Protein AF-A0A9W7BT06-F1 (afdb_monomer_lite)

Secondary structure (DSSP, 8-state):
-BS-THIIIIIGGGT---B---EEETTEEEEEETTTEEEEE-TT--TTSB-----------S-HHHHHHHHHHTTTTS-TT--BTTTBSHHHHHHHHHHHHHS-PPPGGGGHHHHHHHTTGGGSPPP-

Sequence (128 aa):
YDLSPANESILNPIGFGIHHSGLEIGGEEYSFASGAGIFQDTPKQAAGAKYSHSLNMGTFEGSAADIRAAVSDLRDDFGPNSYNILTKNCNHFSDALCLRLLNVNAPGYVNRAAYFGSFFSCLIPDEV

Radius of gyration: 14.57 Å; chains: 1; bounding box: 34×28×34 Å

Structure (mmCIF, N/CA/C/O backbone):
data_AF-A0A9W7BT06-F1
#
_entry.id   AF-A0A9W7BT06-F1
#
loop_
_atom_site.group_PDB
_atom_site.id
_atom_site.type_symbol
_atom_site.label_atom_id
_atom_site.label_alt_id
_atom_site.label_comp_id
_atom_site.label_asym_id
_atom_site.label_entity_id
_atom_site.label_seq_id
_atom_site.pdbx_PDB_ins_code
_atom_site.Cartn_x
_atom_site.Cartn_y
_atom_site.Cartn_z
_atom_site.occupancy
_atom_site.B_iso_or_equiv
_atom_site.auth_seq_id
_atom_site.auth_comp_id
_atom_site.auth_asym_id
_atom_site.auth_atom_id
_atom_site.pdbx_PDB_model_num
ATOM 1 N N . TYR A 1 1 ? 4.793 6.948 -1.442 1.00 94.81 1 TYR A N 1
ATOM 2 C CA . TYR A 1 1 ? 6.237 7.158 -1.224 1.00 94.81 1 TYR A CA 1
ATOM 3 C C . TYR A 1 1 ? 7.007 6.844 -2.490 1.00 94.81 1 TYR A C 1
ATOM 5 O O . TYR A 1 1 ? 6.570 6.003 -3.271 1.00 94.81 1 TYR A O 1
ATOM 13 N N . ASP A 1 2 ? 8.153 7.490 -2.671 1.00 93.44 2 ASP A N 1
ATOM 14 C CA . ASP A 1 2 ? 9.087 7.211 -3.757 1.00 93.44 2 ASP A CA 1
ATOM 15 C C . ASP A 1 2 ? 10.228 6.329 -3.242 1.00 93.44 2 ASP A C 1
ATOM 17 O O . ASP A 1 2 ? 10.909 6.680 -2.277 1.00 93.44 2 ASP A O 1
ATOM 21 N N . LEU A 1 3 ? 10.414 5.168 -3.877 1.00 90.88 3 LEU A N 1
ATOM 22 C CA . LEU A 1 3 ? 11.467 4.203 -3.535 1.00 90.88 3 LEU A CA 1
ATOM 23 C C . LEU A 1 3 ? 12.773 4.449 -4.302 1.00 90.88 3 LEU A C 1
ATOM 25 O O . LEU A 1 3 ? 13.790 3.830 -4.006 1.00 90.88 3 LEU A O 1
ATOM 29 N N . SER A 1 4 ? 12.761 5.336 -5.299 1.00 90.62 4 SER A N 1
ATOM 30 C CA . SER A 1 4 ? 13.939 5.647 -6.105 1.00 90.62 4 SER A CA 1
ATOM 31 C C . SER A 1 4 ? 14.038 7.143 -6.400 1.00 90.62 4 SER A C 1
ATOM 33 O O . SER A 1 4 ? 13.048 7.739 -6.831 1.00 90.62 4 SER A O 1
ATOM 35 N N . PRO A 1 5 ? 15.235 7.754 -6.287 1.00 86.31 5 PRO A N 1
ATOM 36 C CA . PRO A 1 5 ? 15.489 9.106 -6.793 1.00 86.31 5 PRO A CA 1
ATOM 37 C C . PRO A 1 5 ? 15.212 9.254 -8.301 1.00 86.31 5 PRO A C 1
ATOM 39 O O . PRO A 1 5 ? 14.978 10.360 -8.793 1.00 86.31 5 PRO A O 1
ATOM 42 N N . ALA A 1 6 ? 15.210 8.141 -9.045 1.00 84.88 6 ALA A N 1
ATOM 43 C CA . ALA A 1 6 ? 14.852 8.125 -10.459 1.00 84.88 6 ALA A CA 1
ATOM 44 C C . ALA A 1 6 ? 13.366 8.440 -10.703 1.00 84.88 6 ALA A C 1
ATOM 46 O O . ALA A 1 6 ? 13.026 8.820 -11.823 1.00 84.88 6 ALA A O 1
ATOM 47 N N . ASN A 1 7 ? 12.492 8.324 -9.689 1.00 87.00 7 ASN A N 1
ATOM 48 C CA . ASN A 1 7 ? 11.073 8.665 -9.820 1.00 87.00 7 ASN A CA 1
ATOM 49 C C . ASN A 1 7 ? 10.900 10.107 -10.295 1.00 87.00 7 ASN A C 1
ATOM 51 O O . ASN A 1 7 ? 10.317 10.340 -11.345 1.00 87.00 7 ASN A O 1
ATOM 55 N N . GLU A 1 8 ? 11.464 11.073 -9.573 1.00 83.12 8 GLU A N 1
ATOM 56 C CA . GLU A 1 8 ? 11.298 12.495 -9.896 1.00 83.12 8 GLU A CA 1
ATOM 57 C C . GLU A 1 8 ? 12.008 12.893 -11.200 1.00 83.12 8 GLU A C 1
ATOM 59 O O . GLU A 1 8 ? 11.499 13.717 -11.956 1.00 83.12 8 GLU A O 1
ATOM 64 N N . SER A 1 9 ? 13.176 12.306 -11.471 1.00 83.62 9 SER A N 1
ATOM 65 C CA . SER A 1 9 ? 14.081 12.759 -12.536 1.00 83.62 9 SER A CA 1
ATOM 66 C C . SER A 1 9 ? 13.861 12.089 -13.894 1.00 83.62 9 SER A C 1
ATOM 68 O O . SER A 1 9 ? 14.093 12.723 -14.921 1.00 83.62 9 SER A O 1
ATOM 70 N N . ILE A 1 10 ? 13.441 10.821 -13.920 1.00 84.25 10 ILE A N 1
ATOM 71 C CA . ILE A 1 10 ? 13.391 10.012 -15.149 1.00 84.25 10 ILE A CA 1
ATOM 72 C C . ILE A 1 10 ? 12.030 9.343 -15.311 1.00 84.25 10 ILE A C 1
ATOM 74 O O . ILE A 1 10 ? 11.439 9.430 -16.384 1.00 84.25 10 ILE A O 1
ATOM 78 N N . LEU A 1 11 ? 11.526 8.682 -14.266 1.00 85.06 11 LEU A N 1
ATOM 79 C CA . LEU A 1 11 ? 10.373 7.793 -14.387 1.00 85.06 11 LEU A CA 1
ATOM 80 C C . LEU A 1 11 ? 9.053 8.573 -14.456 1.00 85.06 11 LEU A C 1
ATOM 82 O O . LEU A 1 11 ? 8.289 8.361 -15.395 1.00 85.06 11 LEU A O 1
ATOM 86 N N . ASN A 1 12 ? 8.793 9.510 -13.538 1.00 84.25 12 ASN A N 1
ATOM 87 C CA . ASN A 1 12 ? 7.539 10.274 -13.519 1.00 84.25 12 ASN A CA 1
ATOM 88 C C . ASN A 1 12 ? 7.305 11.032 -14.845 1.00 84.25 12 ASN A C 1
ATOM 90 O O . ASN A 1 12 ? 6.189 10.948 -15.365 1.00 84.25 12 ASN A O 1
ATOM 94 N N . PRO A 1 13 ? 8.316 11.701 -15.454 1.00 84.81 13 PRO A N 1
ATOM 95 C CA . PRO A 1 13 ? 8.166 12.347 -16.763 1.00 84.81 13 PRO A CA 1
ATOM 96 C C . PRO A 1 13 ? 7.721 11.417 -17.899 1.00 84.81 13 PRO A C 1
ATOM 98 O O . PRO A 1 13 ? 6.999 11.853 -18.792 1.00 84.81 13 PRO A O 1
ATOM 101 N N . ILE A 1 14 ? 8.117 10.140 -17.868 1.00 82.12 14 ILE A N 1
ATOM 102 C CA . ILE A 1 14 ? 7.703 9.130 -18.860 1.00 82.12 14 ILE A CA 1
ATOM 103 C C . ILE A 1 14 ? 6.490 8.308 -18.396 1.00 82.12 14 ILE A C 1
ATOM 105 O O . ILE A 1 14 ? 6.136 7.307 -19.017 1.00 82.12 14 ILE A O 1
ATOM 109 N N . GLY A 1 15 ? 5.843 8.717 -17.301 1.00 77.75 15 GLY A N 1
ATOM 110 C CA . GLY A 1 15 ? 4.665 8.055 -16.753 1.00 77.75 15 GLY A CA 1
ATOM 111 C C . GLY A 1 15 ? 4.961 6.745 -16.020 1.00 77.75 15 GLY A C 1
ATOM 112 O O . GLY A 1 15 ? 4.100 5.877 -15.983 1.00 77.75 15 GLY A O 1
ATOM 113 N N . PHE A 1 16 ? 6.138 6.570 -15.433 1.00 82.62 16 PHE A N 1
ATOM 114 C CA . PHE A 1 16 ? 6.483 5.430 -14.579 1.00 82.62 16 PHE A CA 1
ATOM 115 C C . PHE A 1 16 ? 6.887 5.885 -13.176 1.00 82.62 16 PHE A C 1
ATOM 117 O O . PHE A 1 16 ? 7.159 7.054 -12.948 1.00 82.62 16 PHE A O 1
ATOM 124 N N . GLY A 1 17 ? 6.972 4.946 -12.240 1.00 85.44 17 GLY A N 1
ATOM 125 C CA . GLY A 1 17 ? 7.563 5.198 -10.934 1.00 85.44 17 GLY A CA 1
ATOM 126 C C . GLY A 1 17 ? 7.613 3.933 -10.092 1.00 85.44 17 GLY A C 1
ATOM 127 O O . GLY A 1 17 ? 6.784 3.033 -10.244 1.00 85.44 17 GLY A O 1
ATOM 128 N N . ILE A 1 18 ? 8.632 3.845 -9.241 1.00 90.00 18 ILE A N 1
ATOM 129 C CA . ILE A 1 18 ? 8.786 2.775 -8.257 1.00 90.00 18 ILE A CA 1
ATOM 130 C C . ILE A 1 18 ? 8.243 3.322 -6.945 1.00 90.00 18 ILE A C 1
ATOM 132 O O . ILE A 1 18 ? 8.919 4.079 -6.241 1.00 90.00 18 ILE A O 1
ATOM 136 N N . HIS A 1 19 ? 6.987 3.006 -6.660 1.00 93.88 19 HIS A N 1
ATOM 137 C CA . HIS A 1 19 ? 6.285 3.551 -5.510 1.00 93.88 19 HIS A CA 1
ATOM 138 C C . HIS A 1 19 ? 6.052 2.482 -4.450 1.00 93.88 19 HIS A C 1
ATOM 140 O O . HIS A 1 19 ? 5.821 1.312 -4.757 1.00 93.88 19 HIS A O 1
ATOM 146 N N . HIS A 1 20 ? 6.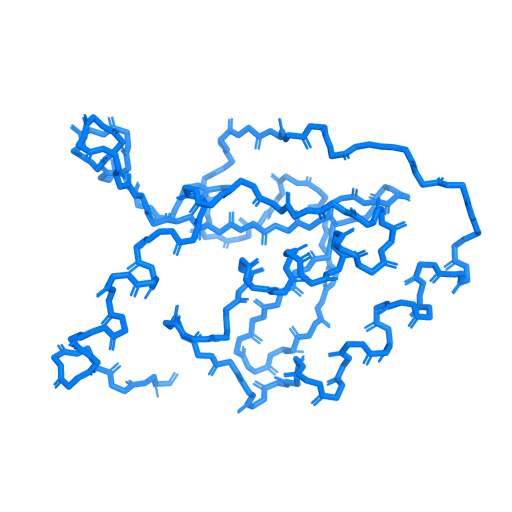081 2.937 -3.204 1.00 95.50 20 HIS A N 1
ATOM 147 C CA . HIS A 1 20 ? 5.520 2.236 -2.060 1.00 95.50 20 HIS A CA 1
ATOM 148 C C . HIS A 1 20 ? 4.300 3.016 -1.577 1.00 95.50 20 HIS A C 1
ATOM 150 O O . HIS A 1 20 ? 4.359 4.249 -1.480 1.00 95.50 20 HIS A O 1
ATOM 156 N N . SER A 1 21 ? 3.216 2.322 -1.255 1.00 96.81 21 SER A N 1
ATOM 157 C CA . SER A 1 21 ? 2.044 2.907 -0.614 1.00 96.81 21 SER A CA 1
ATOM 158 C C . SER A 1 21 ? 1.636 2.138 0.640 1.00 96.81 21 SER A C 1
ATOM 160 O O . SER A 1 21 ? 1.896 0.940 0.782 1.00 96.81 21 SER A O 1
ATOM 162 N N . GLY A 1 22 ? 0.961 2.859 1.526 1.00 97.31 22 GLY A N 1
ATOM 163 C CA . GLY A 1 22 ? 0.150 2.324 2.609 1.00 97.31 22 GLY A CA 1
ATOM 164 C C . GLY A 1 22 ? -1.194 3.052 2.629 1.00 97.31 22 GLY A C 1
ATOM 165 O O . GLY A 1 22 ? -1.333 4.116 2.014 1.00 97.31 22 GLY A O 1
ATOM 166 N N . LEU A 1 23 ? -2.182 2.475 3.310 1.00 97.81 23 LEU A N 1
ATOM 167 C CA . LEU A 1 23 ? -3.472 3.122 3.544 1.00 97.81 23 LEU A CA 1
ATOM 168 C C . LEU A 1 23 ? -3.507 3.691 4.964 1.00 97.81 23 LEU A C 1
ATOM 170 O O . LEU A 1 23 ? -3.463 2.936 5.933 1.00 97.81 23 LEU A O 1
ATOM 174 N N . GLU A 1 24 ? -3.614 5.014 5.076 1.00 97.75 24 GLU A N 1
ATOM 175 C CA . GLU A 1 24 ? -3.831 5.712 6.345 1.00 97.75 24 GLU A CA 1
ATOM 176 C C . GLU A 1 24 ? -5.331 5.745 6.670 1.00 97.75 24 GLU A C 1
ATOM 178 O O . GLU A 1 24 ? -6.126 6.304 5.912 1.00 97.75 24 GLU A O 1
ATOM 183 N N . ILE A 1 25 ? -5.732 5.156 7.798 1.00 96.81 25 ILE A N 1
ATOM 184 C CA . ILE A 1 25 ? -7.111 5.210 8.289 1.00 96.81 25 ILE A CA 1
ATOM 185 C C . ILE A 1 25 ? -7.153 5.140 9.817 1.00 96.81 25 ILE A C 1
ATOM 187 O O . ILE A 1 25 ? -6.486 4.324 10.448 1.00 96.81 25 ILE A O 1
ATOM 191 N N . GLY A 1 26 ? -7.952 6.014 10.436 1.00 93.44 26 GLY A N 1
ATOM 192 C CA . GLY A 1 26 ? -8.065 6.069 11.897 1.00 93.44 26 GLY A CA 1
ATOM 193 C C . GLY A 1 26 ? -6.777 6.505 12.609 1.00 93.44 26 GLY A C 1
ATOM 194 O O . GLY A 1 26 ? -6.617 6.191 13.783 1.00 93.44 26 GLY A O 1
ATOM 195 N N . GLY A 1 27 ? -5.879 7.213 11.914 1.00 94.25 27 GLY A N 1
ATOM 196 C CA . GLY A 1 27 ? -4.594 7.682 12.449 1.00 94.25 27 GLY A CA 1
ATOM 197 C C . GLY A 1 27 ? -3.433 6.691 12.311 1.00 94.25 27 GLY A C 1
ATOM 198 O O . GLY A 1 27 ? -2.315 7.041 12.669 1.00 94.25 27 GLY A O 1
ATOM 199 N N . GLU A 1 28 ? -3.680 5.503 11.759 1.00 96.06 28 GLU A N 1
ATOM 200 C CA . GLU A 1 28 ? -2.679 4.451 11.555 1.00 96.06 28 GLU A CA 1
ATOM 201 C C . GLU A 1 28 ? -2.488 4.186 10.058 1.00 96.06 28 GLU A C 1
ATOM 203 O O . GLU A 1 28 ? -3.460 4.199 9.298 1.00 96.06 28 GLU A O 1
ATOM 208 N N . GLU A 1 29 ? -1.253 3.920 9.627 1.00 98.00 29 GLU A N 1
ATOM 209 C CA . GLU A 1 29 ? -0.942 3.520 8.252 1.00 98.00 29 GLU A CA 1
ATOM 210 C C . GLU A 1 29 ? -0.737 2.006 8.183 1.00 98.00 29 GLU A C 1
ATOM 212 O O . GLU A 1 29 ? 0.043 1.438 8.940 1.00 98.00 29 GLU A O 1
ATOM 217 N N . TYR A 1 30 ? -1.442 1.338 7.270 1.00 98.00 30 TYR A N 1
ATOM 218 C CA . TYR A 1 30 ? -1.314 -0.101 7.039 1.00 98.00 30 TYR A CA 1
ATOM 219 C C . TYR A 1 30 ? -0.555 -0.353 5.742 1.00 98.00 30 TYR A C 1
ATOM 221 O O . TYR A 1 30 ? -0.892 0.221 4.702 1.00 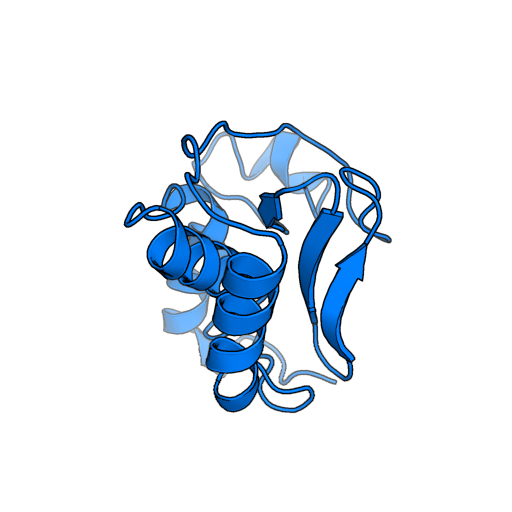98.00 3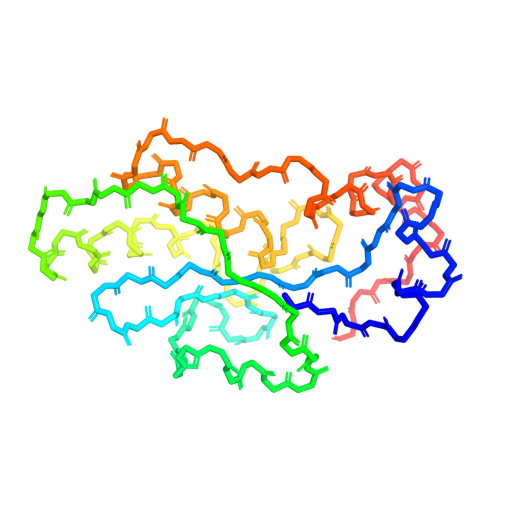0 TYR A O 1
ATOM 229 N N . SER A 1 31 ? 0.413 -1.268 5.773 1.00 97.38 31 SER A N 1
ATOM 230 C CA . SER A 1 31 ? 1.125 -1.711 4.572 1.00 97.38 31 SER A CA 1
ATOM 231 C C . SER A 1 31 ? 1.488 -3.201 4.626 1.00 97.38 31 SER A C 1
ATOM 233 O O . SER A 1 31 ? 1.146 -3.908 5.575 1.00 97.38 31 SER A O 1
ATOM 235 N N . PHE A 1 32 ? 2.134 -3.693 3.569 1.00 97.44 32 PHE A N 1
ATOM 236 C CA . PHE A 1 32 ? 2.463 -5.103 3.366 1.00 97.44 32 PHE A CA 1
ATOM 237 C C . PHE A 1 32 ? 3.913 -5.276 2.904 1.00 97.44 32 PHE A C 1
ATOM 239 O O . PHE A 1 32 ? 4.347 -4.601 1.969 1.00 97.44 32 PHE A O 1
ATOM 246 N N . ALA A 1 33 ? 4.652 -6.186 3.544 1.00 94.62 33 ALA A N 1
ATOM 247 C CA . ALA A 1 33 ? 6.055 -6.466 3.239 1.00 94.62 33 ALA A CA 1
ATOM 248 C C . ALA A 1 33 ? 6.403 -7.953 3.397 1.00 94.62 33 ALA A C 1
ATOM 250 O O . ALA A 1 33 ? 5.775 -8.678 4.174 1.00 94.62 33 ALA A O 1
ATOM 251 N N . SER A 1 34 ? 7.447 -8.382 2.683 1.00 93.06 34 SER A N 1
ATOM 252 C CA . SER A 1 34 ? 8.025 -9.724 2.813 1.00 93.06 34 SER A CA 1
ATOM 253 C C . SER A 1 34 ? 8.499 -9.990 4.245 1.00 93.06 34 SER A C 1
ATOM 255 O O . SER A 1 34 ? 9.039 -9.102 4.907 1.00 93.06 34 SER A O 1
ATOM 257 N N . GLY A 1 35 ? 8.244 -11.195 4.757 1.00 92.88 35 GLY A N 1
ATOM 258 C CA . GLY A 1 35 ? 8.598 -11.631 6.111 1.00 92.88 35 GLY A CA 1
ATOM 259 C C . GLY A 1 35 ? 7.732 -11.049 7.237 1.00 92.88 35 GLY A C 1
ATOM 260 O O . GLY A 1 35 ? 7.523 -11.721 8.245 1.00 92.88 35 GLY A O 1
ATOM 261 N N . ALA A 1 36 ? 7.176 -9.845 7.072 1.00 93.44 36 ALA A N 1
ATOM 262 C CA . ALA A 1 36 ? 6.303 -9.207 8.062 1.00 93.44 36 ALA A CA 1
ATOM 263 C C . ALA A 1 36 ? 4.808 -9.480 7.818 1.00 93.44 36 ALA A C 1
ATOM 265 O O . ALA A 1 36 ? 4.026 -9.564 8.765 1.00 93.44 36 ALA A O 1
ATOM 266 N N . GLY A 1 37 ? 4.394 -9.630 6.558 1.00 96.62 37 GLY A N 1
ATOM 267 C CA . GLY A 1 37 ? 2.979 -9.664 6.200 1.00 96.62 37 GLY A CA 1
ATOM 268 C C . GLY A 1 37 ? 2.357 -8.271 6.290 1.00 96.62 37 GLY A C 1
ATOM 269 O O . GLY A 1 37 ? 3.025 -7.276 6.007 1.00 96.62 37 GLY A O 1
ATOM 270 N N . ILE A 1 38 ? 1.071 -8.189 6.650 1.00 97.94 38 ILE A N 1
ATOM 271 C CA . ILE A 1 38 ? 0.413 -6.902 6.922 1.00 97.94 38 ILE A CA 1
ATOM 272 C C . ILE A 1 38 ? 0.868 -6.351 8.278 1.00 97.94 38 ILE A C 1
ATOM 274 O O . ILE A 1 38 ? 0.657 -7.002 9.312 1.00 97.94 38 ILE A O 1
ATOM 278 N N . PHE A 1 39 ? 1.385 -5.123 8.275 1.00 96.12 39 PHE A N 1
ATOM 279 C CA . PHE A 1 39 ? 1.851 -4.392 9.454 1.00 96.12 39 PHE A CA 1
ATOM 280 C C . PHE A 1 39 ? 1.256 -2.978 9.524 1.00 96.12 39 PHE A C 1
ATOM 282 O O . PHE A 1 39 ? 0.624 -2.501 8.578 1.00 96.12 39 PHE A O 1
ATOM 289 N N . GLN A 1 40 ? 1.433 -2.345 10.683 1.00 96.06 40 GLN A N 1
ATOM 290 C CA . GLN A 1 40 ? 1.027 -0.971 10.968 1.00 96.06 40 GLN A CA 1
ATOM 291 C C . GLN A 1 40 ? 2.268 -0.116 11.189 1.00 96.06 40 GLN A C 1
ATOM 293 O O . GLN A 1 40 ? 3.224 -0.586 11.805 1.00 96.06 40 GLN A O 1
ATOM 298 N N . ASP A 1 41 ? 2.218 1.126 10.730 1.00 93.88 41 ASP A N 1
ATOM 299 C CA . ASP A 1 41 ? 3.264 2.118 10.919 1.00 93.88 41 ASP A CA 1
ATOM 300 C C . ASP A 1 41 ? 2.675 3.500 11.214 1.00 93.88 41 ASP A C 1
ATOM 302 O O . ASP A 1 41 ? 1.504 3.792 10.946 1.00 93.88 41 ASP A O 1
ATOM 306 N N . THR A 1 42 ? 3.525 4.380 11.749 1.00 96.44 42 THR A N 1
ATOM 307 C CA . THR A 1 42 ? 3.172 5.798 11.873 1.00 96.44 42 THR A CA 1
ATOM 308 C C . THR A 1 42 ? 3.019 6.398 10.473 1.00 96.44 42 THR A C 1
ATOM 310 O O . THR A 1 42 ? 3.945 6.271 9.662 1.00 96.44 42 THR A O 1
ATOM 313 N N . PRO A 1 43 ? 1.910 7.099 10.175 1.00 97.50 43 PRO A N 1
ATOM 314 C CA . PRO A 1 43 ? 1.695 7.650 8.847 1.00 97.50 43 PRO A CA 1
ATOM 315 C C . PRO A 1 43 ? 2.844 8.531 8.376 1.00 97.50 43 PRO A C 1
ATOM 317 O O . PRO A 1 43 ? 3.377 9.349 9.134 1.00 97.50 43 PRO A O 1
ATOM 320 N N . LYS A 1 44 ? 3.179 8.410 7.088 1.00 96.69 44 LYS A N 1
ATOM 321 C CA . LYS A 1 44 ? 4.221 9.216 6.420 1.00 96.69 44 LYS A CA 1
ATOM 322 C C . LYS A 1 44 ? 5.648 8.908 6.898 1.00 96.69 44 LYS A C 1
ATOM 324 O O . LYS A 1 44 ? 6.550 9.700 6.619 1.00 96.69 44 LYS A O 1
ATOM 329 N N . GLN A 1 45 ? 5.870 7.778 7.580 1.00 95.50 45 GLN A N 1
ATOM 330 C CA . GLN A 1 45 ? 7.176 7.377 8.125 1.00 95.50 45 GLN A CA 1
ATOM 331 C C . GLN A 1 45 ? 7.710 6.029 7.609 1.00 95.50 45 GLN A C 1
ATOM 333 O O . GLN A 1 45 ? 8.593 5.453 8.241 1.00 95.50 45 GLN A O 1
ATOM 338 N N . ALA A 1 46 ? 7.244 5.542 6.452 1.00 92.69 46 ALA A N 1
ATOM 339 C CA . ALA A 1 46 ? 7.742 4.290 5.874 1.00 92.69 46 ALA A CA 1
ATOM 340 C C . ALA A 1 46 ? 9.281 4.273 5.729 1.00 92.69 46 ALA A C 1
ATOM 342 O O . ALA A 1 46 ? 9.877 5.081 5.005 1.00 92.69 46 ALA A O 1
ATOM 343 N N . ALA A 1 47 ? 9.930 3.330 6.415 1.00 89.00 47 ALA A N 1
ATOM 344 C CA . ALA A 1 47 ? 11.383 3.214 6.438 1.00 89.00 47 ALA A CA 1
ATOM 345 C C . ALA A 1 47 ? 11.953 2.870 5.051 1.00 89.00 47 ALA A C 1
ATOM 347 O O . ALA A 1 47 ? 11.433 2.022 4.332 1.00 89.00 47 ALA A O 1
ATOM 348 N N . GLY A 1 48 ? 13.055 3.523 4.671 1.00 87.25 48 GLY A N 1
ATOM 349 C CA . GLY A 1 48 ? 13.712 3.287 3.379 1.00 87.25 48 GLY A CA 1
ATOM 350 C C . GLY A 1 48 ? 12.990 3.888 2.166 1.00 87.25 48 GLY A C 1
ATOM 351 O O . GLY A 1 48 ? 13.451 3.699 1.043 1.00 87.25 48 GLY A O 1
ATOM 352 N N . ALA A 1 49 ? 11.906 4.644 2.369 1.00 91.69 49 ALA A N 1
ATOM 353 C CA . ALA A 1 49 ? 11.173 5.322 1.307 1.00 91.69 49 ALA A CA 1
ATOM 354 C C . ALA A 1 49 ? 11.071 6.833 1.575 1.00 91.69 49 ALA A C 1
ATOM 356 O O . ALA A 1 49 ? 10.955 7.280 2.715 1.00 91.69 49 ALA A O 1
ATOM 357 N N . LYS A 1 50 ? 11.087 7.651 0.516 1.00 94.00 50 LYS A N 1
ATOM 358 C CA . LYS A 1 50 ? 10.880 9.102 0.635 1.00 94.00 50 LYS A CA 1
ATOM 359 C C . LYS A 1 50 ? 9.383 9.402 0.593 1.00 94.00 50 LYS A C 1
ATOM 361 O O . LYS A 1 50 ? 8.700 9.034 -0.368 1.00 94.00 50 LYS A O 1
ATOM 366 N N . TYR A 1 51 ? 8.852 10.082 1.609 1.00 95.31 51 TYR A N 1
ATOM 367 C CA . TYR A 1 51 ? 7.476 10.578 1.545 1.00 95.31 51 TYR A CA 1
ATOM 368 C C . TYR A 1 51 ? 7.330 11.577 0.388 1.00 95.31 51 TYR A C 1
ATOM 370 O O . TYR A 1 51 ? 8.170 12.455 0.201 1.00 95.31 51 TYR A O 1
ATOM 378 N N . SER A 1 52 ? 6.262 11.407 -0.391 1.00 93.31 52 SER A N 1
ATOM 379 C CA . SER A 1 52 ? 5.997 12.182 -1.607 1.00 93.31 52 SER A CA 1
ATOM 380 C C . SER A 1 52 ? 4.730 13.013 -1.419 1.00 93.31 52 SER A C 1
ATOM 382 O O . SER A 1 52 ? 4.788 14.235 -1.310 1.00 93.31 52 SER A O 1
ATOM 384 N N . HIS A 1 53 ? 3.583 12.346 -1.300 1.00 94.44 53 HIS A N 1
ATOM 385 C CA . HIS A 1 53 ? 2.282 12.969 -1.081 1.00 94.44 53 HIS A CA 1
ATOM 386 C C . HIS A 1 53 ? 1.280 11.941 -0.536 1.00 94.44 53 HIS A C 1
ATOM 388 O O . HIS A 1 53 ? 1.530 10.734 -0.590 1.00 94.44 53 HIS A O 1
ATOM 394 N N . SER A 1 54 ? 0.136 12.433 -0.061 1.00 96.50 54 SER A N 1
ATOM 395 C CA . SER A 1 54 ? -1.042 11.638 0.296 1.00 96.50 54 SER A CA 1
ATOM 396 C C . SER A 1 54 ? -2.166 11.914 -0.699 1.00 96.50 54 SER A C 1
ATOM 398 O O . SER A 1 54 ? -2.318 13.038 -1.181 1.00 96.50 54 SER A O 1
ATOM 400 N N . LEU A 1 55 ? -2.972 10.894 -0.977 1.00 96.12 55 LEU A N 1
ATOM 401 C CA . LEU A 1 55 ? -4.172 10.996 -1.800 1.00 96.12 55 LEU A CA 1
ATOM 402 C C . LEU A 1 55 ? -5.386 10.765 -0.907 1.00 96.12 55 LEU A C 1
ATOM 404 O O . LEU A 1 55 ? -5.438 9.774 -0.182 1.00 96.12 55 LEU A O 1
ATOM 408 N N . ASN A 1 56 ? -6.356 11.677 -0.946 1.00 96.69 56 ASN A N 1
ATOM 409 C CA . ASN A 1 56 ? -7.613 11.462 -0.241 1.00 96.69 56 ASN A CA 1
ATOM 410 C C . ASN A 1 56 ? -8.461 10.457 -1.033 1.00 96.69 56 ASN A C 1
ATOM 412 O O . ASN A 1 56 ? -8.948 10.784 -2.115 1.00 96.69 56 ASN A O 1
ATOM 416 N N . MET A 1 57 ? -8.614 9.251 -0.486 1.00 96.69 57 MET A N 1
ATOM 417 C CA . MET A 1 57 ? -9.371 8.164 -1.111 1.00 96.69 57 MET A CA 1
ATOM 418 C C . MET A 1 57 ? -10.871 8.201 -0.785 1.00 96.69 57 MET A C 1
ATOM 420 O O . MET A 1 57 ? -11.652 7.527 -1.452 1.00 96.69 57 MET A O 1
ATOM 424 N N . GLY A 1 58 ? -11.286 8.977 0.220 1.00 96.12 58 GLY A N 1
ATOM 425 C CA . GLY A 1 58 ? -12.674 9.074 0.663 1.00 96.12 58 GLY A CA 1
ATOM 426 C C . GLY A 1 58 ? -12.820 9.096 2.183 1.00 96.12 58 GLY A C 1
ATOM 427 O O . GLY A 1 58 ? -11.863 9.298 2.930 1.00 96.12 58 GLY A O 1
ATOM 428 N N . THR A 1 59 ? -14.050 8.895 2.645 1.00 96.19 59 THR A N 1
ATOM 429 C CA . THR A 1 59 ? -14.392 8.820 4.069 1.00 96.19 59 THR A CA 1
ATOM 430 C C . THR A 1 59 ? -14.991 7.456 4.366 1.00 96.19 59 THR A C 1
ATOM 432 O O . THR A 1 59 ? -15.903 7.015 3.674 1.00 96.19 59 THR A O 1
ATOM 435 N N . PHE A 1 60 ? -14.465 6.796 5.394 1.00 96.06 60 PHE A N 1
ATOM 436 C CA . PHE A 1 60 ? -14.991 5.535 5.896 1.00 96.06 60 PHE A CA 1
ATOM 437 C C . PHE A 1 60 ? -15.916 5.800 7.086 1.00 96.06 60 PHE A C 1
ATOM 439 O O . PHE A 1 60 ? -15.492 6.398 8.076 1.00 96.06 60 PHE A O 1
ATOM 446 N N . GLU A 1 61 ? -17.160 5.338 6.999 1.00 95.25 61 GLU A N 1
ATOM 447 C CA . GLU A 1 61 ? -18.112 5.362 8.109 1.00 95.25 61 GLU A CA 1
ATOM 448 C C . GLU A 1 61 ? -18.114 3.995 8.797 1.00 95.25 61 GLU A C 1
ATOM 450 O O . GLU A 1 61 ? -18.750 3.046 8.343 1.00 95.25 61 GLU A O 1
ATOM 455 N N . GLY A 1 62 ? -17.370 3.881 9.894 1.00 95.06 62 GLY A N 1
ATOM 456 C CA . GLY A 1 62 ? -17.280 2.640 10.650 1.00 95.06 62 GLY A CA 1
ATOM 457 C C . GLY A 1 62 ? -16.421 2.778 11.897 1.00 95.06 62 GLY A C 1
ATOM 458 O O . GLY A 1 62 ? -15.852 3.830 12.190 1.00 95.06 62 GLY A O 1
ATOM 459 N N . SER A 1 63 ? -16.348 1.697 12.661 1.00 96.75 63 SER A N 1
ATOM 460 C CA . SER A 1 63 ? -15.577 1.628 13.894 1.00 96.75 63 SER A CA 1
ATOM 461 C C . SER A 1 63 ? -14.144 1.151 13.649 1.00 96.75 63 SER A C 1
ATOM 463 O O . SER A 1 63 ? -13.819 0.515 12.646 1.00 96.75 63 SER A O 1
ATOM 465 N N . ALA A 1 64 ? -13.276 1.354 14.642 1.00 95.69 64 ALA A N 1
ATOM 466 C CA . ALA A 1 64 ? -11.949 0.740 14.654 1.00 95.69 64 ALA A CA 1
ATOM 467 C C . ALA A 1 64 ? -11.995 -0.804 14.663 1.00 95.69 64 ALA A C 1
ATOM 469 O O . ALA A 1 64 ? -11.000 -1.454 14.345 1.00 95.69 64 ALA A O 1
ATOM 470 N N . ALA A 1 65 ? -13.118 -1.419 15.058 1.00 97.19 65 ALA A N 1
ATOM 471 C CA . ALA A 1 65 ? -13.297 -2.864 14.941 1.00 97.19 65 ALA A CA 1
ATOM 472 C C . ALA A 1 65 ? -13.526 -3.281 13.482 1.00 97.19 65 ALA A C 1
ATOM 474 O O . ALA A 1 65 ? -12.935 -4.267 13.052 1.00 97.19 65 ALA A O 1
ATOM 475 N N . ASP A 1 66 ? -14.283 -2.494 12.714 1.00 97.50 66 ASP A N 1
ATOM 476 C CA . ASP A 1 66 ? -14.537 -2.753 11.292 1.00 97.50 66 ASP A CA 1
ATOM 477 C C . ASP A 1 66 ? -13.252 -2.636 10.464 1.00 97.50 66 ASP A C 1
ATOM 479 O O . ASP A 1 66 ? -12.981 -3.481 9.613 1.00 97.50 66 ASP A O 1
ATOM 483 N N . ILE A 1 67 ? -12.403 -1.650 10.782 1.00 97.50 67 ILE A N 1
ATOM 484 C CA . ILE A 1 67 ? -11.071 -1.504 10.170 1.00 97.50 67 ILE A CA 1
ATOM 485 C C . ILE A 1 67 ? -10.213 -2.741 10.457 1.00 97.50 67 ILE A C 1
ATOM 487 O O . ILE A 1 67 ? -9.641 -3.330 9.542 1.00 97.50 67 ILE A O 1
ATOM 491 N N . ARG A 1 68 ? -10.141 -3.172 11.724 1.00 96.81 68 ARG A N 1
ATOM 492 C CA . ARG A 1 68 ? -9.361 -4.360 12.108 1.00 96.81 68 ARG A CA 1
ATOM 493 C C . ARG A 1 68 ? -9.886 -5.633 11.453 1.00 96.81 68 ARG A C 1
ATOM 495 O O . ARG A 1 68 ? -9.074 -6.464 11.061 1.00 96.81 68 ARG A O 1
ATOM 502 N N . ALA A 1 69 ? -11.203 -5.777 11.323 1.00 97.56 69 ALA A N 1
ATOM 503 C CA . ALA A 1 69 ? -11.814 -6.898 10.619 1.00 97.56 69 ALA A CA 1
ATOM 504 C C . ALA A 1 69 ? -11.418 -6.896 9.136 1.00 97.56 69 ALA A C 1
ATOM 506 O O . ALA A 1 69 ? -10.893 -7.894 8.659 1.00 97.56 69 ALA A O 1
ATOM 507 N N . ALA A 1 70 ? -11.539 -5.760 8.441 1.00 97.69 70 ALA A N 1
ATOM 508 C CA . ALA A 1 70 ? -11.133 -5.636 7.039 1.00 97.69 70 ALA A CA 1
ATOM 509 C C . ALA A 1 70 ? -9.645 -5.960 6.817 1.00 97.69 70 ALA A C 1
ATOM 511 O O . ALA A 1 70 ? -9.294 -6.646 5.862 1.00 97.69 70 ALA A O 1
ATOM 512 N N . VAL A 1 71 ? -8.769 -5.502 7.716 1.00 97.56 71 VAL A N 1
ATOM 513 C CA . VAL A 1 71 ? -7.340 -5.844 7.683 1.00 97.56 71 VAL A CA 1
ATOM 514 C C . VAL A 1 71 ? -7.124 -7.335 7.937 1.00 97.56 71 VAL A C 1
ATOM 516 O O . VAL A 1 71 ? -6.295 -7.951 7.274 1.00 97.56 71 VAL A O 1
ATOM 519 N N . SER A 1 72 ? -7.852 -7.916 8.895 1.00 97.06 72 SER A N 1
ATOM 520 C CA . SER A 1 72 ? -7.760 -9.339 9.225 1.00 97.06 72 SER A CA 1
ATOM 521 C C . SER A 1 72 ? -8.205 -10.229 8.067 1.00 97.06 72 SER A C 1
ATOM 523 O O . SER A 1 72 ? -7.529 -11.215 7.802 1.00 97.06 72 SER A O 1
ATOM 525 N N . ASP A 1 73 ? -9.279 -9.865 7.363 1.00 97.00 73 ASP A N 1
ATOM 526 C CA . ASP A 1 73 ? -9.796 -10.603 6.201 1.00 97.00 73 ASP A CA 1
ATOM 527 C C . ASP A 1 73 ? -8.747 -10.720 5.083 1.00 97.00 73 ASP A C 1
ATOM 529 O O . ASP A 1 73 ? -8.711 -11.705 4.355 1.00 97.00 73 ASP A O 1
ATOM 533 N N . LEU A 1 74 ? -7.865 -9.724 4.954 1.00 97.81 74 LEU A N 1
ATOM 534 C CA . LEU A 1 74 ? -6.808 -9.710 3.942 1.00 97.81 74 LEU A CA 1
ATOM 535 C C . LEU A 1 74 ? -5.550 -10.486 4.360 1.00 97.81 74 LEU A C 1
ATOM 537 O O . LEU A 1 74 ? -4.662 -10.685 3.533 1.00 97.81 74 LEU A O 1
ATOM 541 N N . ARG A 1 75 ? -5.426 -10.931 5.619 1.00 95.44 75 ARG A N 1
ATOM 542 C CA . ARG A 1 75 ? -4.203 -11.605 6.101 1.00 95.44 75 ARG A CA 1
ATOM 543 C C . ARG A 1 75 ? -3.961 -12.961 5.450 1.00 95.44 75 ARG A C 1
ATOM 545 O O . ARG A 1 75 ? -2.799 -13.339 5.320 1.00 95.44 75 ARG A O 1
ATOM 552 N N . ASP A 1 76 ? -5.015 -13.649 5.021 1.00 93.25 76 ASP A N 1
ATOM 553 C CA . ASP A 1 76 ? -4.889 -14.930 4.320 1.00 93.25 76 ASP A CA 1
ATOM 554 C C . ASP A 1 76 ? -4.235 -14.746 2.939 1.00 93.25 76 ASP A C 1
ATOM 556 O O . ASP A 1 76 ? -3.388 -15.543 2.532 1.00 93.25 76 ASP A O 1
ATOM 560 N N . ASP A 1 77 ? -4.553 -13.645 2.251 1.00 95.69 77 ASP A N 1
ATOM 561 C CA . ASP A 1 77 ? -4.002 -13.323 0.932 1.00 95.69 77 ASP A CA 1
ATOM 562 C C . ASP A 1 77 ? -2.654 -12.592 0.992 1.00 95.69 77 ASP A C 1
ATOM 564 O O . ASP A 1 77 ? -1.840 -12.733 0.071 1.00 95.69 77 ASP A O 1
ATOM 568 N N . PHE A 1 78 ? -2.421 -11.819 2.054 1.00 97.44 78 PHE A N 1
ATOM 569 C CA . PHE A 1 78 ? -1.244 -10.973 2.277 1.00 97.44 78 PHE A CA 1
ATOM 570 C C . PHE A 1 78 ? -0.465 -11.430 3.521 1.00 97.44 78 PHE A C 1
ATOM 572 O O . PHE A 1 78 ? -0.194 -10.671 4.459 1.00 97.44 78 PHE A O 1
ATOM 579 N N . GLY A 1 79 ? -0.101 -12.711 3.522 1.00 95.44 79 GLY A N 1
ATOM 580 C CA . GLY A 1 79 ? 0.722 -13.327 4.554 1.00 95.44 79 GLY A CA 1
ATOM 581 C C . GLY A 1 79 ? 2.224 -13.025 4.399 1.00 95.44 79 GLY A C 1
ATOM 582 O O . GLY A 1 79 ? 2.684 -12.625 3.330 1.00 95.44 79 GLY A O 1
ATOM 583 N N . PRO A 1 80 ? 3.038 -13.270 5.441 1.00 93.69 80 PRO A N 1
ATOM 584 C CA . PRO A 1 80 ? 4.483 -13.000 5.431 1.00 93.69 80 PRO A CA 1
ATOM 585 C C . PRO A 1 80 ? 5.264 -13.602 4.257 1.00 93.69 80 PRO A C 1
ATOM 587 O O . PRO A 1 80 ? 6.218 -13.000 3.774 1.00 93.69 80 PRO A O 1
ATOM 590 N N . ASN A 1 81 ? 4.841 -14.778 3.790 1.00 94.12 81 ASN A N 1
ATOM 591 C CA . ASN A 1 81 ? 5.524 -15.545 2.746 1.00 94.12 81 ASN A CA 1
ATOM 592 C C . ASN A 1 81 ? 4.864 -15.397 1.367 1.00 94.12 81 ASN A C 1
ATOM 594 O O . ASN A 1 81 ? 5.204 -16.137 0.449 1.00 94.12 81 ASN A O 1
ATOM 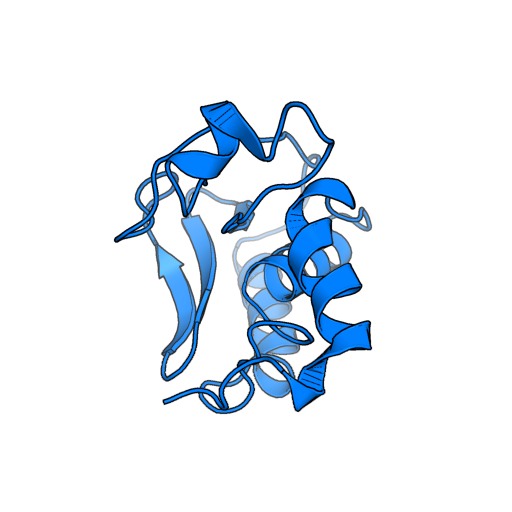598 N N . SER A 1 82 ? 3.873 -14.512 1.225 1.00 93.12 82 SER A N 1
ATOM 599 C CA . SER A 1 82 ? 3.147 -14.322 -0.035 1.00 93.12 82 SER A CA 1
ATOM 600 C C . SER A 1 82 ? 3.555 -13.052 -0.771 1.00 93.12 82 SER A C 1
ATOM 602 O O . SER A 1 82 ? 2.896 -12.687 -1.741 1.00 93.12 82 SER A O 1
ATOM 604 N N . TYR A 1 83 ? 4.569 -12.332 -0.294 1.00 93.94 83 TYR A N 1
ATOM 605 C CA . TYR A 1 83 ? 5.016 -11.117 -0.956 1.00 93.94 83 TYR A CA 1
ATOM 606 C C . TYR A 1 83 ? 5.590 -11.453 -2.337 1.00 93.94 83 TYR A C 1
ATOM 608 O O . TYR A 1 83 ? 6.288 -12.449 -2.505 1.00 93.94 83 TYR A O 1
ATOM 616 N N . ASN A 1 84 ? 5.224 -10.641 -3.326 1.00 90.75 84 ASN A N 1
ATOM 617 C CA . ASN A 1 84 ? 5.837 -10.626 -4.638 1.00 90.75 84 ASN A CA 1
ATOM 618 C C . ASN A 1 84 ? 5.907 -9.189 -5.179 1.00 90.75 84 ASN A C 1
ATOM 620 O O . ASN A 1 84 ? 4.875 -8.535 -5.352 1.00 90.75 84 ASN A O 1
ATOM 624 N N . ILE A 1 85 ? 7.098 -8.702 -5.514 1.00 88.12 85 ILE A N 1
ATOM 625 C CA . ILE A 1 85 ? 7.367 -7.338 -5.991 1.00 88.12 85 ILE A CA 1
ATOM 626 C C . ILE A 1 85 ? 6.496 -6.977 -7.203 1.00 88.12 85 ILE A C 1
ATOM 628 O O . ILE A 1 85 ? 6.078 -5.822 -7.325 1.00 88.12 85 ILE A O 1
ATOM 632 N N . LEU A 1 86 ? 6.190 -7.936 -8.081 1.00 87.50 86 LEU A N 1
ATOM 633 C CA . LEU A 1 86 ? 5.463 -7.700 -9.331 1.00 87.50 86 LEU A CA 1
ATOM 634 C C . LEU A 1 86 ? 3.961 -7.943 -9.214 1.00 87.50 86 LEU A C 1
ATOM 636 O O . LEU A 1 86 ? 3.180 -7.162 -9.749 1.00 87.50 86 LEU A O 1
ATOM 640 N N . THR A 1 87 ? 3.549 -9.011 -8.536 1.00 89.88 87 THR A N 1
ATOM 641 C CA . THR A 1 87 ? 2.159 -9.493 -8.578 1.00 89.88 87 THR A CA 1
ATOM 642 C C . THR A 1 87 ? 1.435 -9.422 -7.239 1.00 89.88 87 THR A C 1
ATOM 644 O O . THR A 1 87 ? 0.227 -9.643 -7.199 1.00 89.88 87 THR A O 1
ATOM 647 N N . LYS A 1 88 ? 2.140 -9.157 -6.131 1.00 94.31 88 LYS A N 1
ATOM 648 C CA . LYS A 1 88 ? 1.552 -9.114 -4.786 1.00 94.31 88 LYS A CA 1
ATOM 649 C C . LYS A 1 88 ? 2.436 -8.314 -3.824 1.00 94.31 88 LYS A C 1
ATOM 651 O O . LYS A 1 88 ? 3.127 -8.862 -2.978 1.00 94.31 88 LYS A O 1
ATOM 656 N N . ASN A 1 89 ? 2.431 -6.997 -3.976 1.00 94.75 89 ASN A N 1
ATOM 657 C CA . ASN A 1 89 ? 3.276 -6.064 -3.220 1.00 94.75 89 ASN A CA 1
ATOM 658 C C . ASN A 1 89 ? 2.434 -5.122 -2.331 1.00 94.75 89 ASN A C 1
ATOM 660 O O . ASN A 1 89 ? 1.205 -5.215 -2.292 1.00 94.75 89 ASN A O 1
ATOM 664 N N . CYS A 1 90 ? 3.090 -4.181 -1.648 1.00 96.38 90 CYS A N 1
ATOM 665 C CA . CYS A 1 90 ? 2.440 -3.154 -0.821 1.00 96.38 90 CYS A CA 1
ATOM 666 C C . CYS A 1 90 ? 1.340 -2.349 -1.541 1.00 96.38 90 CYS A C 1
ATOM 668 O O . CYS A 1 90 ? 0.326 -2.007 -0.927 1.00 96.38 90 CYS A O 1
ATOM 670 N N . ASN A 1 91 ? 1.495 -2.082 -2.840 1.00 97.19 91 ASN A N 1
ATOM 671 C CA . ASN A 1 91 ? 0.517 -1.327 -3.620 1.00 97.19 91 ASN A CA 1
ATOM 672 C C . ASN A 1 91 ? -0.743 -2.161 -3.894 1.00 97.19 91 ASN A C 1
ATOM 674 O O . ASN A 1 91 ? -1.846 -1.636 -3.794 1.00 97.19 91 ASN A O 1
ATOM 678 N N . HIS A 1 92 ? -0.592 -3.463 -4.168 1.00 97.75 92 HIS A N 1
ATOM 679 C CA . HIS A 1 92 ? -1.732 -4.381 -4.300 1.00 97.75 92 HIS A CA 1
ATOM 680 C C . HIS A 1 92 ? -2.510 -4.493 -2.986 1.00 97.75 92 HIS A C 1
ATOM 682 O O . HIS A 1 92 ? -3.736 -4.483 -2.989 1.00 97.75 92 HIS A O 1
ATOM 688 N N . PHE A 1 93 ? -1.799 -4.565 -1.858 1.00 98.25 93 PHE A N 1
ATOM 689 C CA . PHE A 1 93 ? -2.432 -4.570 -0.542 1.00 98.25 93 PHE A CA 1
ATOM 690 C C . PHE A 1 93 ? -3.183 -3.262 -0.259 1.00 98.25 93 PHE A C 1
ATOM 692 O O . PHE A 1 93 ? -4.338 -3.295 0.159 1.00 98.25 93 PHE A O 1
ATOM 699 N N . SER A 1 94 ? -2.545 -2.114 -0.512 1.00 97.75 94 SER A N 1
ATOM 700 C CA . SER A 1 94 ? -3.157 -0.796 -0.295 1.00 97.75 94 SER A CA 1
ATOM 701 C C . SER A 1 94 ? -4.437 -0.633 -1.116 1.00 97.75 94 SER A C 1
ATOM 703 O O . SER A 1 94 ? -5.436 -0.130 -0.608 1.00 97.75 94 SER A O 1
ATOM 705 N N . ASP A 1 95 ? -4.410 -1.091 -2.369 1.00 98.06 95 ASP A N 1
ATOM 706 C CA . ASP A 1 95 ? -5.563 -1.107 -3.267 1.00 98.06 95 ASP A CA 1
ATOM 707 C C . ASP A 1 95 ? -6.674 -2.034 -2.753 1.00 98.06 95 ASP A C 1
ATOM 709 O O . ASP A 1 95 ? -7.816 -1.602 -2.611 1.00 98.06 95 ASP A O 1
ATOM 713 N N . ALA A 1 96 ? -6.336 -3.267 -2.360 1.00 98.19 96 ALA A N 1
ATOM 714 C CA . ALA A 1 96 ? -7.293 -4.228 -1.813 1.00 98.19 96 ALA A CA 1
ATOM 715 C C . ALA A 1 96 ? -7.973 -3.718 -0.532 1.00 98.19 96 ALA A C 1
ATOM 717 O O . ALA A 1 96 ? -9.190 -3.840 -0.383 1.00 98.19 96 ALA A O 1
ATOM 718 N N . LEU A 1 97 ? -7.214 -3.109 0.383 1.00 98.06 97 LEU A N 1
ATOM 719 C CA . LEU A 1 97 ? -7.762 -2.539 1.612 1.00 98.06 97 LEU A CA 1
ATOM 720 C C . LEU A 1 97 ? -8.626 -1.301 1.331 1.00 98.06 97 LEU A C 1
ATOM 722 O O . LEU A 1 97 ? -9.699 -1.154 1.920 1.00 98.06 97 LEU A O 1
ATOM 726 N N . CYS A 1 98 ? -8.203 -0.443 0.399 1.00 97.62 98 CYS A N 1
ATOM 727 C CA . CYS A 1 98 ? -8.990 0.702 -0.051 1.00 97.62 98 CYS A CA 1
ATOM 728 C C . CYS A 1 98 ? -10.319 0.250 -0.672 1.00 97.62 98 CYS A C 1
ATOM 730 O O . CYS A 1 98 ? -11.378 0.762 -0.309 1.00 97.62 98 CYS A O 1
ATOM 732 N N . LEU A 1 99 ? -10.294 -0.772 -1.527 1.00 97.62 99 LEU A N 1
ATOM 733 C CA . LEU A 1 99 ? -11.491 -1.357 -2.120 1.00 97.62 99 LEU A CA 1
ATOM 734 C C . LEU A 1 99 ? -12.399 -1.973 -1.047 1.00 97.62 99 LEU A C 1
ATOM 736 O O . LEU A 1 99 ? -13.608 -1.750 -1.057 1.00 97.62 99 LEU A O 1
ATOM 740 N N . ARG A 1 100 ? -11.825 -2.692 -0.077 1.00 97.25 100 ARG A N 1
ATOM 741 C CA . ARG A 1 100 ? -12.566 -3.359 1.004 1.00 97.25 100 ARG A CA 1
ATOM 742 C C . ARG A 1 100 ? -13.292 -2.392 1.944 1.00 97.25 100 ARG A C 1
ATOM 744 O O . ARG A 1 100 ? -14.340 -2.764 2.479 1.00 97.25 100 ARG A O 1
ATOM 751 N N . LEU A 1 101 ? -12.731 -1.205 2.177 1.00 97.06 101 LEU A N 1
ATOM 752 C CA . LEU A 1 101 ? -13.271 -0.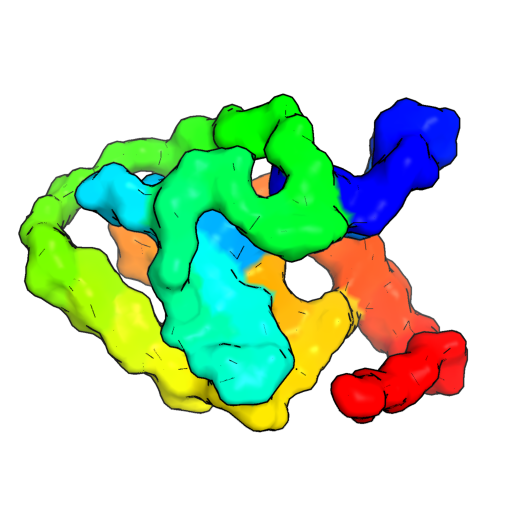201 3.102 1.00 97.06 101 LEU A CA 1
ATOM 753 C C . LEU A 1 101 ? -14.108 0.872 2.398 1.00 97.06 101 LEU A C 1
ATOM 755 O O . LEU A 1 101 ? -15.135 1.287 2.925 1.00 97.06 101 LEU A O 1
ATOM 759 N N . LEU A 1 102 ? -13.668 1.331 1.227 1.00 96.94 102 LEU A N 1
ATOM 760 C CA . LEU A 1 102 ? -14.222 2.503 0.540 1.00 96.94 102 LEU A CA 1
ATOM 761 C C . LEU A 1 102 ? -14.892 2.163 -0.795 1.00 96.94 102 LEU A C 1
ATOM 763 O O . LEU A 1 102 ? -15.522 3.033 -1.389 1.00 96.94 102 LEU A O 1
ATOM 767 N N . ASN A 1 103 ? -14.762 0.924 -1.281 1.00 96.88 103 ASN A N 1
ATOM 768 C CA . ASN A 1 103 ? -15.220 0.506 -2.608 1.00 96.88 103 ASN A CA 1
ATOM 769 C C . ASN A 1 103 ? -14.634 1.368 -3.751 1.00 96.88 103 ASN A C 1
ATOM 771 O O . ASN A 1 103 ? -15.296 1.650 -4.751 1.00 96.88 103 ASN A O 1
ATOM 775 N N . VAL A 1 104 ? -13.379 1.802 -3.588 1.00 96.31 104 VAL A N 1
ATOM 776 C CA . VAL A 1 104 ? -12.615 2.611 -4.548 1.00 96.31 104 VAL A CA 1
ATOM 777 C C . VAL A 1 104 ? -11.230 1.992 -4.727 1.00 96.31 104 VAL A C 1
ATOM 779 O O . VAL A 1 104 ? -10.627 1.551 -3.752 1.00 96.31 104 VAL A O 1
ATOM 782 N N . ASN A 1 105 ? -10.722 1.995 -5.961 1.00 96.38 105 ASN A N 1
ATOM 783 C CA . ASN A 1 105 ? -9.363 1.544 -6.268 1.00 96.38 105 ASN A CA 1
ATOM 784 C C . ASN A 1 105 ? -8.362 2.702 -6.165 1.00 96.38 105 ASN A C 1
ATOM 786 O O . ASN A 1 105 ? -8.673 3.852 -6.495 1.00 96.38 105 ASN A O 1
ATOM 790 N N . ALA A 1 106 ? -7.136 2.384 -5.771 1.00 94.69 106 ALA A N 1
ATOM 791 C CA . ALA A 1 106 ? -5.997 3.277 -5.862 1.00 94.69 106 ALA A CA 1
ATOM 792 C C . ALA A 1 106 ? -5.715 3.658 -7.332 1.00 94.69 106 ALA A C 1
ATOM 794 O O . ALA A 1 106 ? -5.990 2.885 -8.257 1.00 94.69 106 ALA A O 1
ATOM 795 N N . PRO A 1 107 ? -5.137 4.843 -7.598 1.00 93.12 107 PRO A N 1
ATOM 796 C CA . PRO A 1 107 ? -4.801 5.223 -8.963 1.00 93.12 107 PRO A CA 1
ATOM 797 C C . PRO A 1 107 ? -3.814 4.245 -9.602 1.00 93.12 107 PRO A C 1
ATOM 799 O O . PRO A 1 107 ? -2.732 3.996 -9.071 1.00 93.12 107 PRO A O 1
ATOM 802 N N . GLY A 1 108 ? -4.134 3.758 -10.804 1.00 89.25 108 GLY A N 1
ATOM 803 C CA . GLY A 1 108 ? -3.339 2.722 -11.475 1.00 89.25 108 GLY A CA 1
ATOM 804 C C . GLY A 1 108 ? -1.872 3.094 -11.735 1.00 89.25 108 GLY A C 1
ATOM 805 O O . GLY A 1 108 ? -1.032 2.212 -11.898 1.00 89.25 108 GLY A O 1
ATOM 806 N N . TYR A 1 109 ? -1.520 4.387 -11.727 1.00 89.19 109 TYR A N 1
ATOM 807 C CA . TYR A 1 109 ? -0.124 4.802 -11.858 1.00 89.19 109 TYR A CA 1
ATOM 808 C C . TYR A 1 109 ? 0.760 4.346 -10.696 1.00 89.19 109 TYR A C 1
ATOM 810 O O . TYR A 1 109 ? 1.949 4.132 -10.923 1.00 89.19 109 TYR A O 1
ATOM 818 N N . VAL A 1 110 ? 0.191 4.170 -9.497 1.00 90.81 110 VAL A N 1
ATOM 819 C CA . VAL A 1 110 ? 0.926 3.819 -8.272 1.00 90.81 110 VAL A CA 1
ATOM 820 C C . VAL A 1 110 ? 1.622 2.465 -8.415 1.00 90.81 110 VAL A C 1
ATOM 822 O O . VAL A 1 110 ? 2.741 2.301 -7.945 1.00 90.81 110 VAL A O 1
ATOM 825 N N . ASN A 1 111 ? 1.013 1.517 -9.132 1.00 91.44 111 ASN A N 1
ATOM 826 C CA . ASN A 1 111 ? 1.553 0.166 -9.303 1.00 91.44 111 ASN A CA 1
ATOM 827 C C . ASN A 1 111 ? 1.894 -0.184 -10.764 1.00 91.44 111 ASN A C 1
ATOM 829 O O . ASN A 1 111 ? 2.052 -1.351 -11.127 1.00 91.44 111 ASN A O 1
ATOM 833 N N . ARG A 1 112 ? 2.019 0.829 -11.628 1.00 89.19 112 ARG A N 1
ATOM 834 C CA . ARG A 1 112 ? 2.232 0.641 -13.070 1.00 89.19 112 ARG A CA 1
ATOM 835 C C . ARG A 1 112 ? 3.541 -0.085 -13.388 1.00 89.19 112 ARG A C 1
ATOM 837 O O . ARG A 1 112 ? 3.565 -0.917 -14.290 1.00 89.19 112 ARG A O 1
ATOM 844 N N . ALA A 1 113 ? 4.615 0.199 -12.650 1.00 84.88 113 ALA A N 1
ATOM 845 C CA . ALA A 1 113 ? 5.906 -0.459 -12.856 1.00 84.88 113 ALA A CA 1
ATOM 846 C C . ALA A 1 113 ? 5.831 -1.974 -12.611 1.00 84.88 113 ALA A C 1
ATOM 848 O O . ALA A 1 113 ? 6.328 -2.742 -13.429 1.00 84.88 113 ALA A O 1
ATOM 849 N N . ALA A 1 114 ? 5.158 -2.400 -11.540 1.00 84.31 114 ALA A N 1
ATOM 850 C CA . ALA A 1 114 ? 4.963 -3.812 -11.224 1.00 84.31 114 ALA A CA 1
ATOM 851 C C . ALA A 1 114 ? 4.117 -4.520 -12.296 1.00 84.31 114 ALA A C 1
ATOM 853 O O . ALA A 1 114 ? 4.508 -5.575 -12.796 1.00 84.31 114 ALA A O 1
ATOM 854 N N . TYR A 1 115 ? 3.028 -3.878 -12.738 1.00 83.69 115 TYR A N 1
ATOM 855 C CA . TYR A 1 115 ? 2.190 -4.383 -13.827 1.00 83.69 115 TYR A CA 1
ATOM 856 C C . TYR A 1 115 ? 3.001 -4.634 -15.106 1.00 83.69 115 TYR A C 1
ATOM 858 O O . TYR A 1 115 ? 2.960 -5.731 -15.658 1.00 83.69 115 TYR A O 1
ATOM 866 N N . PHE A 1 116 ? 3.799 -3.659 -15.556 1.00 81.88 116 PHE A N 1
ATOM 867 C CA . PHE A 1 116 ? 4.641 -3.841 -16.744 1.00 81.88 116 PHE A CA 1
ATOM 868 C C . PHE A 1 116 ? 5.786 -4.838 -16.524 1.00 81.88 116 PHE A C 1
ATOM 870 O O . PHE A 1 116 ? 6.100 -5.613 -17.425 1.00 81.88 116 PHE A O 1
ATOM 877 N N . GLY A 1 117 ? 6.388 -4.852 -15.334 1.00 80.31 117 GLY A N 1
ATOM 878 C CA . GLY A 1 117 ? 7.442 -5.802 -14.983 1.00 80.31 117 GLY A CA 1
ATOM 879 C C . GLY A 1 117 ? 6.966 -7.253 -15.021 1.00 80.31 117 GLY A C 1
ATOM 880 O O . GLY A 1 117 ? 7.735 -8.131 -15.399 1.00 80.31 117 GLY A O 1
ATOM 881 N N . SER A 1 118 ? 5.686 -7.510 -14.729 1.00 82.88 118 SER A N 1
ATOM 882 C CA . SER A 1 118 ? 5.113 -8.860 -14.769 1.00 82.88 118 SER A CA 1
ATOM 883 C C . SER A 1 118 ? 5.167 -9.521 -16.158 1.00 82.88 118 SER A C 1
ATOM 885 O O . SER A 1 118 ? 5.326 -10.738 -16.243 1.00 82.88 118 SER A O 1
ATOM 887 N N . PHE A 1 119 ? 5.142 -8.740 -17.250 1.00 82.25 119 PHE A N 1
ATOM 888 C CA . PHE A 1 119 ? 5.323 -9.252 -18.620 1.00 82.25 119 PHE A CA 1
ATOM 889 C C . PHE A 1 119 ? 6.755 -9.727 -18.909 1.00 82.25 119 PHE A C 1
ATOM 891 O O . PHE A 1 119 ? 6.978 -10.454 -19.875 1.00 82.25 119 PHE A O 1
ATOM 898 N N . PHE A 1 120 ? 7.717 -9.327 -18.077 1.00 81.38 120 PHE A N 1
ATOM 899 C CA . PHE A 1 120 ? 9.135 -9.663 -18.191 1.00 81.38 120 PHE A CA 1
ATOM 900 C C . PHE A 1 120 ? 9.645 -10.364 -16.926 1.00 81.38 120 PHE A C 1
ATOM 902 O O . PHE A 1 120 ? 10.816 -10.231 -16.576 1.00 81.38 120 PHE A O 1
ATOM 909 N N . SER A 1 121 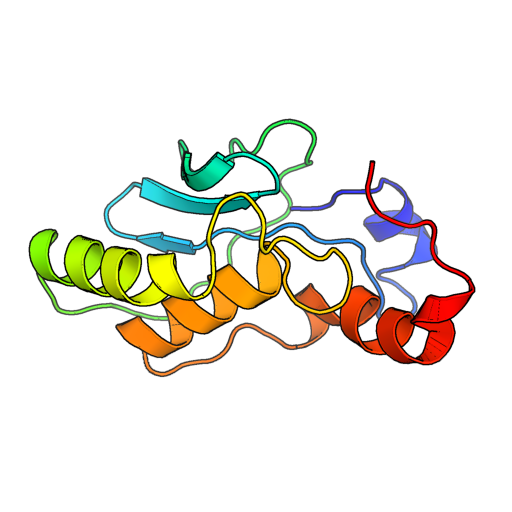? 8.773 -11.107 -16.236 1.00 76.06 121 SER A N 1
ATOM 910 C CA . SER A 1 121 ? 9.071 -11.736 -14.942 1.00 76.06 121 SER A CA 1
ATOM 911 C C . SER A 1 121 ? 10.333 -12.605 -14.952 1.00 76.06 121 SER A C 1
ATOM 913 O O . SER A 1 121 ? 11.051 -12.633 -13.964 1.00 76.06 121 SER A O 1
ATOM 915 N N . CYS A 1 122 ? 10.675 -13.234 -16.081 1.00 77.44 122 CYS A N 1
ATOM 916 C CA . CYS A 1 122 ? 11.890 -14.043 -16.233 1.00 77.44 122 CYS A CA 1
ATOM 917 C C . CYS A 1 122 ? 13.213 -13.254 -16.202 1.00 77.44 122 CYS A C 1
ATOM 919 O O . CYS A 1 122 ? 14.278 -13.862 -16.124 1.00 77.44 122 CYS A O 1
ATOM 921 N N . LEU A 1 123 ? 13.167 -11.923 -16.309 1.00 74.06 123 LEU A N 1
ATOM 922 C CA . LEU A 1 123 ? 14.340 -11.042 -16.277 1.00 74.06 123 LEU A CA 1
ATOM 923 C C . LEU A 1 123 ? 14.540 -10.381 -14.909 1.00 74.06 123 LEU A C 1
ATOM 925 O O . LEU A 1 123 ? 15.527 -9.671 -14.712 1.00 74.06 123 LEU A O 1
ATOM 929 N N . ILE A 1 124 ? 13.594 -10.574 -13.990 1.00 70.19 124 ILE A N 1
ATOM 930 C CA . ILE A 1 124 ? 13.606 -9.960 -12.668 1.00 70.19 124 ILE A CA 1
ATOM 931 C C . ILE A 1 124 ? 14.101 -11.015 -11.672 1.00 70.19 124 ILE A C 1
ATOM 933 O O . ILE A 1 124 ? 13.588 -12.132 -11.697 1.00 70.19 124 ILE A O 1
ATOM 937 N N . PRO A 1 125 ? 15.123 -10.709 -10.848 1.00 65.94 125 PRO A N 1
ATOM 938 C CA . PRO A 1 125 ? 15.657 -11.667 -9.888 1.00 65.94 125 PRO A CA 1
ATOM 939 C C . PRO A 1 125 ? 14.563 -12.191 -8.960 1.00 65.94 125 PRO A C 1
ATOM 941 O O . PRO A 1 125 ? 13.721 -11.411 -8.509 1.00 65.94 125 PRO A O 1
ATOM 944 N N . ASP A 1 126 ? 14.623 -13.488 -8.652 1.00 57.88 126 ASP A N 1
ATOM 945 C CA . ASP A 1 126 ? 13.821 -14.065 -7.578 1.00 57.88 126 ASP A CA 1
ATOM 946 C C . ASP A 1 126 ? 14.130 -13.340 -6.261 1.00 57.88 126 ASP A C 1
ATOM 948 O O . ASP A 1 126 ? 15.262 -12.918 -5.999 1.00 57.88 126 ASP A O 1
ATOM 952 N N . GLU A 1 127 ? 13.094 -13.159 -5.451 1.00 59.84 127 GLU A N 1
ATOM 953 C CA . GLU A 1 127 ? 13.178 -12.437 -4.186 1.00 59.84 127 GLU A CA 1
ATOM 954 C C . GLU A 1 127 ? 14.080 -13.190 -3.200 1.00 59.84 127 GLU A C 1
ATOM 956 O O . GLU A 1 127 ? 13.926 -14.398 -3.011 1.00 59.84 127 GLU A O 1
ATOM 961 N N . VAL A 1 128 ? 15.043 -12.471 -2.609 1.00 41.84 128 VAL A N 1
ATOM 962 C CA . VAL A 1 128 ? 15.923 -12.969 -1.534 1.00 41.84 128 VAL A CA 1
ATOM 963 C C . VAL A 1 128 ? 15.265 -12.869 -0.168 1.00 41.84 128 VAL A C 1
ATOM 965 O O . VAL A 1 128 ? 14.564 -11.860 0.078 1.00 41.84 128 VAL A O 1
#

Organism: NCBI:txid1714386

InterPro domains:
  IPR008580 PPPDE peptidase domain [PF05903] (1-127)
  IPR008580 PPPDE peptidase domain [PS51858] (1-128)
  IPR008580 PPPDE peptidase domain [PTHR12378] (1-126)
  IPR008580 PPPDE peptidase domain [SM01179] (1-128)
  IPR042266 PPPDE peptidase domain superfamily [G3DSA:3.90.1720.30] (1-125)

pLDDT: mean 91.31, std 8.79, range [41.84, 98.25]

Foldseek 3Di:
DALDPCCVPPAVVVLAGDAAAFDDDPQWTWWADAQPFIDIDGPCCDPNGHRDDDDCLDDFDDDPVLLVVLSVVCCVVRPNHNDDSQPHGRQNVRQSSSCSGPVDGDPCSNRVVSPVCVVVVVVDDDDD